Protein AF-A0A2U2HE05-F1 (afdb_monomer_lite)

Organism: NCBI:txid1524097

Foldseek 3Di:
DDDDPDPPPPPPPDDDDPVNVVVVVVCVVCVVVVVVVVVVVCVPVVDDDDVVVVVVCVVPDDDDDPDDDD

Radius of gyration: 23.66 Å; chains: 1; bounding box: 42×51×50 Å

Sequence (70 aa):
MNPKPAKYRINRAAYASEFDQFLGDYLDEHPEVEEDQRRGWYIWWDHRVDLDELDKQRQDAVPVKPYYYE

pLDDT: mean 81.53, std 14.14, range [41.34, 97.38]

Secondary structure (DSSP, 8-state):
-PPPPP-----S-S---HHHHHHHHHHHH-THHHHHHHHHHHHHHT----HHHHHHHHHSPPP--SS---

Structure (mmCIF, N/CA/C/O backbone):
data_AF-A0A2U2HE05-F1
#
_entry.id   AF-A0A2U2HE05-F1
#
loop_
_atom_site.group_PDB
_atom_site.id
_atom_site.type_symbol
_atom_site.label_atom_id
_atom_site.label_alt_id
_atom_site.label_comp_id
_atom_site.label_asym_id
_atom_site.label_entity_id
_atom_site.label_seq_id
_atom_site.pdbx_PDB_ins_code
_atom_site.Cartn_x
_atom_site.Cartn_y
_atom_site.Cartn_z
_atom_site.occupancy
_atom_site.B_iso_or_equiv
_atom_site.auth_seq_id
_atom_site.auth_comp_id
_atom_site.auth_asym_id
_atom_site.auth_atom_id
_atom_site.pdbx_PDB_model_num
ATOM 1 N N . MET A 1 1 ? -3.329 44.887 -17.035 1.00 41.34 1 MET A N 1
ATOM 2 C CA . MET A 1 1 ? -2.701 43.794 -17.809 1.00 41.34 1 MET A CA 1
ATOM 3 C C . MET A 1 1 ? -2.016 42.885 -16.796 1.00 41.34 1 MET A C 1
ATOM 5 O O . MET A 1 1 ? -0.916 43.196 -16.369 1.00 41.34 1 MET A O 1
ATOM 9 N N . ASN A 1 2 ? -2.715 41.863 -16.291 1.00 45.97 2 ASN A N 1
ATOM 10 C CA . ASN A 1 2 ? -2.158 40.967 -15.270 1.00 45.97 2 ASN A CA 1
ATOM 11 C C . ASN A 1 2 ? -1.307 39.889 -15.954 1.00 45.97 2 ASN A C 1
ATOM 13 O O . ASN A 1 2 ? -1.835 39.206 -16.839 1.00 45.97 2 ASN A O 1
ATOM 17 N N . PRO A 1 3 ? -0.024 39.712 -15.591 1.00 54.31 3 PRO A N 1
ATOM 18 C CA . PRO A 1 3 ? 0.758 38.608 -16.123 1.00 54.31 3 PRO A CA 1
ATOM 19 C C . PRO A 1 3 ? 0.170 37.290 -15.603 1.00 54.31 3 PRO A C 1
ATOM 21 O O . PRO A 1 3 ? -0.059 37.121 -14.406 1.00 54.31 3 PRO A O 1
ATOM 24 N N . LYS A 1 4 ? -0.125 36.364 -16.522 1.00 54.59 4 LYS A N 1
ATOM 25 C CA . LYS A 1 4 ? -0.580 35.007 -16.182 1.00 54.59 4 LYS A CA 1
ATOM 26 C C . LYS A 1 4 ? 0.490 34.329 -15.307 1.00 54.59 4 LYS A C 1
ATOM 28 O O . LYS A 1 4 ? 1.671 34.479 -15.625 1.00 54.59 4 LYS A O 1
ATOM 33 N N . PRO A 1 5 ? 0.118 33.579 -14.251 1.00 58.25 5 PRO A N 1
ATOM 34 C CA . PRO A 1 5 ? 1.100 32.932 -13.390 1.00 58.25 5 PRO A CA 1
ATOM 35 C C . PRO A 1 5 ? 1.923 31.932 -14.207 1.00 58.25 5 PRO A C 1
ATOM 37 O O . PRO A 1 5 ? 1.372 31.119 -14.958 1.00 58.25 5 PRO A O 1
ATOM 40 N N . ALA A 1 6 ? 3.248 32.032 -14.093 1.00 63.50 6 ALA A N 1
ATOM 41 C CA . ALA A 1 6 ? 4.179 31.132 -14.752 1.00 63.50 6 ALA A CA 1
ATOM 42 C C . ALA A 1 6 ? 3.847 29.686 -14.360 1.00 63.50 6 ALA A C 1
ATOM 44 O O . ALA A 1 6 ? 3.790 29.345 -13.179 1.00 63.50 6 ALA A O 1
ATOM 45 N N . LYS A 1 7 ? 3.593 28.833 -15.356 1.00 60.78 7 LYS A N 1
ATOM 46 C CA . LYS A 1 7 ? 3.377 27.404 -15.125 1.00 60.78 7 LYS A CA 1
ATOM 47 C C . LYS A 1 7 ? 4.687 26.820 -14.596 1.00 60.78 7 LYS A C 1
ATOM 49 O O . LYS A 1 7 ? 5.663 26.775 -15.343 1.00 60.78 7 LYS A O 1
ATOM 54 N N . TYR A 1 8 ? 4.705 26.371 -13.341 1.00 57.00 8 TYR A N 1
ATOM 55 C CA . TYR A 1 8 ? 5.793 25.558 -12.802 1.00 57.00 8 TYR A CA 1
ATOM 56 C C . TYR A 1 8 ? 5.898 24.284 -13.644 1.00 57.00 8 TYR A C 1
ATOM 58 O O . TYR A 1 8 ? 5.117 23.348 -13.489 1.00 57.00 8 TYR A O 1
ATOM 66 N N . ARG A 1 9 ? 6.839 24.258 -14.589 1.00 58.94 9 ARG A N 1
ATOM 67 C CA . ARG A 1 9 ? 7.271 23.010 -15.209 1.00 58.94 9 ARG A CA 1
ATOM 68 C C . ARG A 1 9 ? 8.237 22.394 -14.215 1.00 58.94 9 ARG A C 1
ATOM 70 O O . ARG A 1 9 ? 9.357 22.877 -14.082 1.00 58.94 9 ARG A O 1
ATOM 77 N N . ILE A 1 10 ? 7.791 21.373 -13.488 1.00 59.44 10 ILE A N 1
ATOM 78 C CA . ILE A 1 10 ? 8.711 20.491 -12.774 1.00 59.44 10 ILE A CA 1
ATOM 79 C C . ILE A 1 10 ? 9.616 19.923 -13.868 1.00 59.44 10 ILE A C 1
ATOM 81 O O . ILE A 1 10 ? 9.167 19.139 -14.706 1.00 59.44 10 ILE A O 1
ATOM 85 N N . ASN A 1 11 ? 10.853 20.414 -13.953 1.00 56.25 11 ASN A N 1
ATOM 86 C CA . ASN A 1 11 ? 11.864 19.813 -14.806 1.00 56.25 11 ASN A CA 1
ATOM 87 C C . ASN A 1 11 ? 12.084 18.405 -14.257 1.00 56.25 11 ASN A C 1
ATOM 89 O O . ASN A 1 11 ? 12.812 18.217 -13.292 1.00 56.25 11 ASN A O 1
ATOM 93 N N . ARG A 1 12 ? 11.415 17.420 -14.860 1.00 57.28 12 ARG A N 1
ATOM 94 C CA . ARG A 1 12 ? 11.570 15.996 -14.538 1.00 57.28 12 ARG A CA 1
ATOM 95 C C . ARG A 1 12 ? 12.965 15.468 -14.904 1.00 57.28 12 ARG A C 1
ATOM 97 O O . ARG A 1 12 ? 13.284 14.342 -14.577 1.00 57.28 12 ARG A O 1
ATOM 104 N N . ALA A 1 13 ? 13.809 16.304 -15.516 1.00 56.78 13 ALA A N 1
ATOM 105 C CA . ALA A 1 13 ? 15.246 16.088 -15.680 1.00 56.78 13 ALA A CA 1
ATOM 106 C C . ALA A 1 13 ? 16.047 16.340 -14.379 1.00 56.78 13 ALA A C 1
ATOM 108 O O . ALA A 1 13 ? 17.204 16.752 -14.429 1.00 56.78 13 ALA A O 1
ATOM 109 N N . ALA A 1 14 ? 15.424 16.156 -13.213 1.00 69.50 14 ALA A N 1
ATOM 110 C CA . ALA A 1 14 ? 16.141 15.964 -11.960 1.00 69.50 14 ALA A CA 1
ATOM 111 C C . ALA A 1 14 ? 16.666 14.518 -11.922 1.00 69.50 14 ALA A C 1
ATOM 113 O O . ALA A 1 14 ? 16.123 13.655 -12.608 1.00 69.50 14 ALA A O 1
ATOM 114 N N . TYR A 1 15 ? 17.739 14.276 -11.167 1.00 79.38 15 TYR A N 1
ATOM 115 C CA . TYR A 1 15 ? 18.358 12.956 -11.008 1.00 79.38 15 TYR A CA 1
ATOM 116 C C . TYR A 1 15 ? 17.306 11.845 -10.836 1.00 79.38 15 TYR A C 1
ATOM 118 O O . TYR A 1 15 ? 16.471 11.929 -9.936 1.00 79.38 15 TYR A O 1
ATOM 126 N N . ALA A 1 16 ? 17.362 10.831 -11.701 1.00 79.88 16 ALA A N 1
ATOM 127 C CA . ALA A 1 16 ? 16.625 9.584 -11.547 1.00 79.88 16 ALA A CA 1
ATOM 128 C C . ALA A 1 16 ? 17.579 8.554 -10.945 1.00 79.88 16 ALA A C 1
ATOM 130 O O . ALA A 1 16 ? 18.703 8.400 -11.432 1.00 79.88 16 ALA A O 1
ATOM 131 N N . SER A 1 17 ? 17.152 7.887 -9.876 1.00 90.88 17 SER A N 1
ATOM 132 C CA . SER A 1 17 ? 17.945 6.819 -9.277 1.00 90.88 17 SER A CA 1
ATOM 133 C C . SER A 1 17 ? 17.923 5.564 -10.1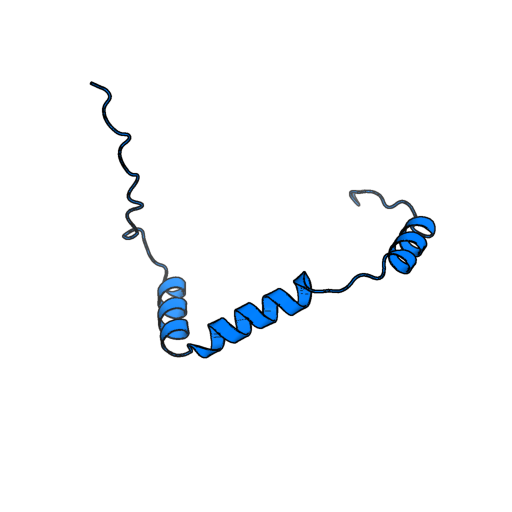56 1.00 90.88 17 SER A C 1
ATOM 135 O O . SER A 1 17 ? 17.038 5.395 -10.995 1.00 90.88 17 SER A O 1
ATOM 137 N N . GLU A 1 18 ? 18.872 4.652 -9.941 1.00 92.31 18 GLU A N 1
ATOM 138 C CA . GLU A 1 18 ? 18.859 3.329 -10.590 1.00 92.31 18 GLU A CA 1
ATOM 139 C C . GLU A 1 18 ? 17.562 2.562 -10.275 1.00 92.31 18 GLU A C 1
ATOM 141 O O . GLU A 1 18 ? 17.046 1.837 -11.119 1.00 92.31 18 GLU A O 1
ATOM 146 N N . PHE A 1 19 ? 16.985 2.782 -9.088 1.00 93.88 19 PHE A N 1
ATOM 147 C CA . PHE A 1 19 ? 15.704 2.196 -8.695 1.00 93.88 19 PHE A CA 1
ATOM 148 C C . PHE A 1 19 ? 14.529 2.763 -9.490 1.00 93.88 19 PHE A C 1
ATOM 150 O O . PHE A 1 19 ? 13.635 2.007 -9.855 1.00 93.88 19 PHE A O 1
ATOM 157 N N . ASP A 1 20 ? 14.525 4.067 -9.780 1.00 91.38 20 ASP A N 1
ATOM 158 C CA . ASP A 1 20 ? 13.464 4.680 -10.588 1.00 91.38 20 ASP A CA 1
ATOM 159 C C . ASP A 1 20 ? 13.474 4.130 -12.017 1.00 91.38 20 ASP A C 1
ATOM 161 O O . ASP A 1 20 ? 12.415 3.875 -12.587 1.00 91.38 20 ASP A O 1
ATOM 165 N N . GLN A 1 21 ? 14.668 3.934 -12.584 1.00 92.06 21 GLN A N 1
ATOM 166 C CA . GLN A 1 21 ? 14.837 3.339 -13.911 1.00 92.06 21 GLN A CA 1
ATOM 167 C C . GLN A 1 21 ? 14.370 1.884 -13.912 1.00 92.06 21 GLN A C 1
ATOM 169 O O . GLN A 1 21 ? 13.511 1.525 -14.708 1.00 92.06 21 GLN A O 1
ATOM 174 N N . PHE A 1 22 ? 14.848 1.089 -12.951 1.00 95.44 22 PHE A N 1
ATOM 175 C CA . PHE A 1 22 ? 14.442 -0.305 -12.792 1.00 95.44 22 PHE A CA 1
ATOM 176 C C . PHE A 1 22 ? 12.924 -0.466 -12.646 1.00 95.44 22 PHE A C 1
ATOM 178 O O . PHE A 1 22 ? 12.329 -1.318 -13.296 1.00 95.44 22 PHE A O 1
ATOM 185 N N . LEU A 1 23 ? 12.285 0.345 -11.797 1.00 93.69 23 LEU A N 1
ATOM 186 C CA . LEU A 1 23 ? 10.838 0.278 -11.596 1.00 93.69 23 LEU A CA 1
ATOM 187 C C . LEU A 1 23 ? 10.070 0.681 -12.857 1.00 93.69 23 LEU A C 1
ATOM 189 O O . LEU A 1 23 ? 9.024 0.098 -13.125 1.00 93.69 23 LEU A O 1
ATOM 193 N N . GLY A 1 24 ? 10.574 1.658 -13.615 1.00 92.75 24 GLY A N 1
ATOM 194 C CA . GLY A 1 24 ? 10.001 2.038 -14.904 1.00 92.75 24 GLY A CA 1
ATOM 195 C C . GLY A 1 24 ? 10.027 0.876 -15.892 1.00 92.75 24 GLY A C 1
ATOM 196 O O . GLY A 1 24 ? 8.970 0.455 -16.353 1.00 92.75 24 GLY A O 1
ATOM 197 N N . ASP A 1 25 ? 11.214 0.315 -16.128 1.00 95.44 25 ASP A N 1
ATOM 198 C CA . ASP A 1 25 ? 11.409 -0.800 -17.060 1.00 95.44 25 ASP A CA 1
ATOM 199 C C . ASP A 1 25 ? 10.566 -2.021 -16.650 1.00 95.44 25 ASP A C 1
ATOM 201 O O . ASP A 1 25 ? 9.888 -2.628 -17.476 1.00 95.44 25 ASP A O 1
ATOM 205 N N . TYR A 1 26 ? 10.527 -2.340 -15.353 1.00 95.69 26 TYR A N 1
ATOM 206 C CA . TYR A 1 26 ? 9.719 -3.440 -14.828 1.00 95.69 26 TYR A CA 1
ATOM 207 C C . TYR A 1 26 ? 8.217 -3.238 -15.067 1.00 95.69 26 TYR A C 1
ATOM 209 O O . TYR A 1 26 ? 7.524 -4.176 -15.451 1.00 95.69 26 TYR A O 1
ATOM 217 N N . LEU A 1 27 ? 7.691 -2.030 -14.847 1.00 94.44 27 LEU A N 1
ATOM 218 C CA . LEU A 1 27 ? 6.271 -1.749 -15.074 1.00 94.44 27 LEU A CA 1
ATOM 219 C C . LEU A 1 27 ? 5.909 -1.742 -16.566 1.00 94.44 27 LEU A C 1
ATOM 221 O O . LEU A 1 27 ? 4.797 -2.139 -16.910 1.00 94.44 27 LEU A O 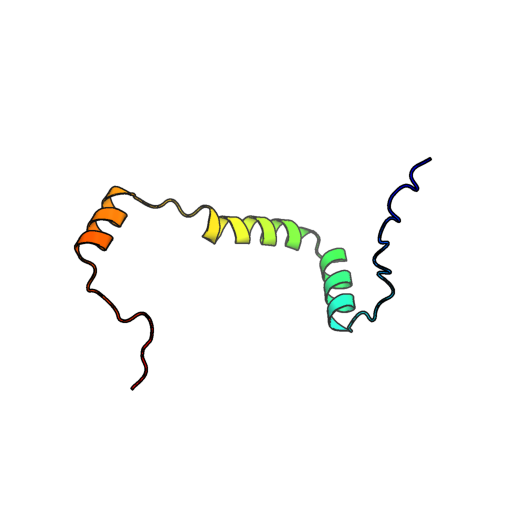1
ATOM 225 N N . ASP A 1 28 ? 6.837 -1.341 -17.439 1.00 95.00 28 ASP A N 1
ATOM 226 C CA . ASP A 1 28 ? 6.657 -1.404 -18.893 1.00 95.00 28 ASP A CA 1
ATOM 227 C C . ASP A 1 28 ? 6.625 -2.861 -19.399 1.00 95.00 28 ASP A C 1
ATOM 229 O O . ASP A 1 28 ? 5.846 -3.192 -20.297 1.00 95.00 28 ASP A O 1
ATOM 233 N N . GLU A 1 29 ? 7.437 -3.745 -18.809 1.00 97.38 29 GLU A N 1
ATOM 234 C CA . GLU A 1 29 ? 7.465 -5.179 -19.133 1.00 97.38 29 GLU A CA 1
ATOM 235 C C . G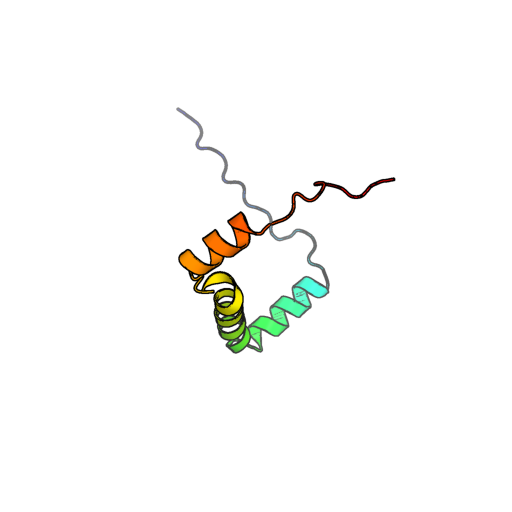LU A 1 29 ? 6.285 -5.966 -18.530 1.00 97.38 29 GLU A C 1
ATOM 237 O O . GLU A 1 29 ? 5.881 -6.983 -19.099 1.00 97.38 29 GLU A O 1
ATOM 242 N N . HIS A 1 30 ? 5.708 -5.490 -17.419 1.00 96.06 30 HIS A N 1
ATOM 243 C CA . HIS A 1 30 ? 4.679 -6.187 -16.636 1.00 96.06 30 HIS A CA 1
ATOM 244 C C . HIS A 1 30 ? 3.385 -5.367 -16.452 1.00 96.06 30 HIS A C 1
ATOM 246 O O . HIS A 1 30 ? 3.056 -4.953 -15.331 1.00 96.06 30 HIS A O 1
ATOM 252 N N . PRO A 1 31 ? 2.588 -5.146 -17.515 1.00 93.12 31 PRO A N 1
ATOM 253 C CA . PRO A 1 31 ? 1.355 -4.359 -17.431 1.00 93.12 31 PRO A CA 1
ATOM 254 C C . PRO A 1 31 ? 0.296 -4.960 -16.484 1.00 93.12 31 PRO A C 1
ATOM 256 O O . PRO A 1 31 ? -0.562 -4.234 -15.979 1.00 93.12 31 PRO A O 1
ATOM 259 N N . GLU A 1 32 ? 0.353 -6.265 -16.192 1.00 95.25 32 GLU A N 1
ATOM 260 C CA . GLU A 1 32 ? -0.511 -6.931 -15.209 1.00 95.25 32 GLU A CA 1
ATOM 261 C C . GLU A 1 32 ? -0.359 -6.356 -13.794 1.00 95.25 32 GLU A C 1
ATOM 263 O O . GLU A 1 32 ? -1.321 -6.321 -13.025 1.00 95.25 32 GLU A O 1
ATOM 268 N N . VAL A 1 33 ? 0.820 -5.822 -13.461 1.00 93.88 33 VAL A N 1
ATOM 269 C CA . VAL A 1 33 ? 1.123 -5.289 -12.128 1.00 93.88 33 VAL A CA 1
ATOM 270 C C . VAL A 1 33 ? 0.228 -4.098 -11.786 1.00 93.88 33 VAL A C 1
ATOM 272 O O . VAL A 1 33 ? -0.089 -3.887 -10.615 1.00 93.88 33 VAL A O 1
ATOM 275 N N . GLU A 1 34 ? -0.247 -3.328 -12.768 1.00 90.56 34 GLU A N 1
ATOM 276 C CA . GLU A 1 34 ? -1.227 -2.271 -12.504 1.00 90.56 34 GLU A CA 1
ATOM 277 C C . GLU A 1 34 ? -2.562 -2.823 -11.995 1.00 90.56 34 GLU A C 1
ATOM 279 O O . GLU A 1 34 ? -3.183 -2.242 -11.099 1.00 90.56 34 GLU A O 1
ATOM 284 N N . GLU A 1 35 ? -3.033 -3.934 -12.564 1.00 90.69 35 GLU A N 1
ATOM 285 C CA . GLU A 1 35 ? -4.261 -4.576 -12.105 1.00 90.69 35 GLU A CA 1
ATOM 286 C 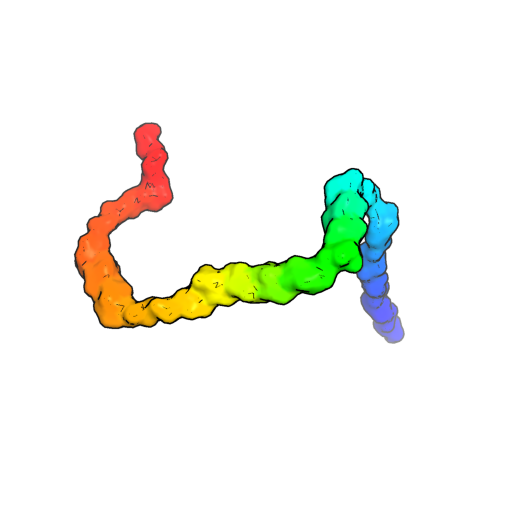C . GLU A 1 35 ? -4.087 -5.129 -10.696 1.00 90.69 35 GLU A C 1
ATOM 288 O O . GLU A 1 35 ? -4.959 -4.932 -9.849 1.00 90.69 35 GLU A O 1
ATOM 293 N N . ASP A 1 36 ? -2.949 -5.760 -10.428 1.00 91.00 36 ASP A N 1
ATOM 294 C CA . ASP A 1 36 ? -2.586 -6.286 -9.117 1.00 91.00 36 ASP A CA 1
ATOM 295 C C . ASP A 1 36 ? -2.498 -5.176 -8.066 1.00 91.00 36 ASP A C 1
ATOM 297 O O . ASP A 1 36 ? -3.050 -5.327 -6.976 1.00 91.00 36 ASP A O 1
ATOM 301 N N . GLN A 1 37 ? -1.902 -4.027 -8.402 1.00 89.56 37 GLN A N 1
ATOM 302 C CA . GLN A 1 37 ? -1.866 -2.850 -7.531 1.00 89.56 37 GLN A CA 1
ATOM 303 C C . GLN A 1 37 ? -3.274 -2.347 -7.205 1.00 89.56 37 GLN A C 1
ATOM 305 O O . GLN A 1 37 ? -3.594 -2.120 -6.034 1.00 89.56 37 GLN A O 1
ATOM 310 N N . ARG A 1 38 ? -4.145 -2.225 -8.218 1.00 87.94 38 ARG A N 1
ATOM 311 C CA . ARG A 1 38 ? -5.546 -1.825 -8.012 1.00 87.94 38 ARG A CA 1
ATOM 312 C C . ARG A 1 38 ? -6.266 -2.814 -7.101 1.00 87.94 38 ARG A C 1
ATOM 314 O O . ARG A 1 38 ? -6.883 -2.395 -6.125 1.00 87.94 38 ARG A O 1
ATOM 321 N N . ARG A 1 39 ? -6.157 -4.119 -7.373 1.00 88.19 39 ARG A N 1
ATOM 322 C CA . ARG A 1 39 ? -6.746 -5.172 -6.528 1.00 88.19 39 ARG A CA 1
ATOM 323 C C . ARG A 1 39 ? -6.213 -5.098 -5.098 1.00 88.19 39 ARG A C 1
ATOM 325 O O . ARG A 1 39 ? -7.005 -5.154 -4.163 1.00 88.19 39 ARG A O 1
ATOM 332 N N . GLY A 1 40 ? -4.905 -4.909 -4.933 1.00 87.19 40 GLY A N 1
ATOM 333 C CA . GLY A 1 40 ? -4.242 -4.770 -3.640 1.00 87.19 40 GLY A CA 1
ATOM 334 C C . GLY A 1 40 ? -4.776 -3.602 -2.812 1.00 87.19 40 GLY A C 1
ATOM 335 O O . GLY A 1 40 ? -5.018 -3.765 -1.618 1.00 87.19 40 GLY A O 1
ATOM 336 N N . TRP A 1 41 ? -5.040 -2.448 -3.433 1.00 85.75 41 TRP A N 1
ATOM 337 C CA . TRP A 1 41 ? -5.671 -1.321 -2.741 1.00 85.75 41 TRP A CA 1
ATOM 338 C C . TRP A 1 41 ? -7.052 -1.690 -2.197 1.00 85.75 41 TRP A C 1
ATOM 340 O O . TRP A 1 41 ? -7.348 -1.415 -1.035 1.00 85.75 41 TRP A O 1
ATOM 350 N N . TYR A 1 42 ? -7.880 -2.370 -2.985 1.00 83.50 42 TYR A N 1
ATOM 351 C CA . TYR A 1 42 ? -9.221 -2.740 -2.534 1.00 83.50 42 TYR A CA 1
ATOM 352 C C . TYR A 1 42 ? -9.228 -3.750 -1.380 1.00 83.50 42 TYR A C 1
ATOM 354 O O . TYR A 1 42 ? -10.151 -3.708 -0.577 1.00 83.50 42 TYR A O 1
ATOM 362 N N . ILE A 1 43 ? -8.199 -4.594 -1.221 1.00 83.44 43 ILE A N 1
ATOM 363 C CA . ILE A 1 43 ? -8.129 -5.557 -0.102 1.00 83.44 43 ILE A CA 1
ATOM 364 C C . ILE A 1 43 ? -8.231 -4.853 1.256 1.00 83.44 43 ILE A C 1
ATOM 366 O O . ILE A 1 43 ? -8.938 -5.325 2.144 1.00 83.44 43 ILE A O 1
ATOM 370 N N . TRP A 1 44 ? -7.523 -3.736 1.422 1.00 70.44 44 TRP A N 1
ATOM 371 C CA . TRP A 1 44 ? -7.531 -2.997 2.684 1.00 70.44 44 TRP A CA 1
ATOM 372 C C . TRP A 1 44 ? -8.621 -1.925 2.723 1.00 70.44 44 TRP A C 1
ATOM 374 O O . TRP A 1 44 ? -9.266 -1.732 3.751 1.00 70.44 44 TRP A O 1
ATOM 384 N N . TRP A 1 45 ? -8.845 -1.230 1.605 1.00 75.44 45 TRP A N 1
ATOM 385 C CA . TRP A 1 45 ? -9.736 -0.070 1.580 1.00 75.44 45 TRP A CA 1
ATOM 386 C C . TRP A 1 45 ? -11.221 -0.417 1.395 1.00 75.44 45 TRP A C 1
ATOM 388 O O . TRP A 1 45 ? -12.059 0.370 1.821 1.00 75.44 45 TRP A O 1
ATOM 398 N N . ASP A 1 46 ? -11.563 -1.577 0.822 1.00 76.62 46 ASP A N 1
ATOM 399 C CA . ASP A 1 46 ? -12.956 -2.054 0.682 1.00 76.62 46 ASP A CA 1
ATOM 400 C C . ASP A 1 46 ? -13.379 -2.989 1.832 1.00 76.62 46 ASP A C 1
ATOM 402 O O . ASP A 1 46 ? -14.342 -3.754 1.736 1.00 76.62 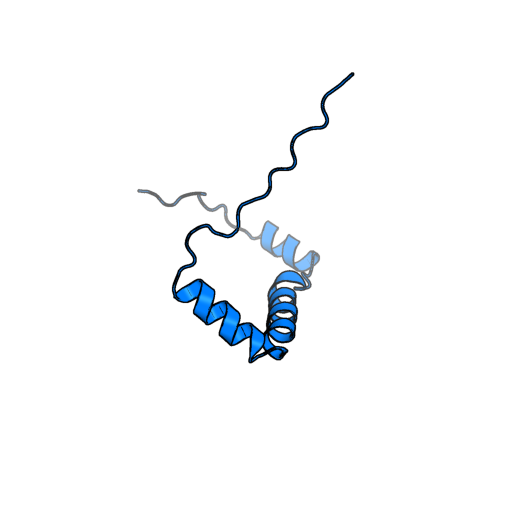46 ASP A O 1
ATOM 406 N N . HIS A 1 47 ? -12.651 -2.962 2.951 1.00 76.31 47 HIS A N 1
ATOM 407 C CA . HIS A 1 47 ? -12.997 -3.771 4.109 1.00 76.31 47 HIS A CA 1
ATOM 408 C C . HIS A 1 47 ? -14.355 -3.333 4.683 1.00 76.31 47 HIS A C 1
ATOM 410 O O . HIS A 1 47 ? -14.492 -2.254 5.265 1.00 76.31 47 HIS A O 1
ATOM 416 N N . ARG A 1 48 ? -15.376 -4.185 4.529 1.00 78.75 48 ARG A N 1
ATOM 417 C CA . ARG A 1 48 ? -16.693 -3.963 5.133 1.00 78.75 48 ARG A CA 1
ATOM 418 C C . ARG A 1 48 ? -16.599 -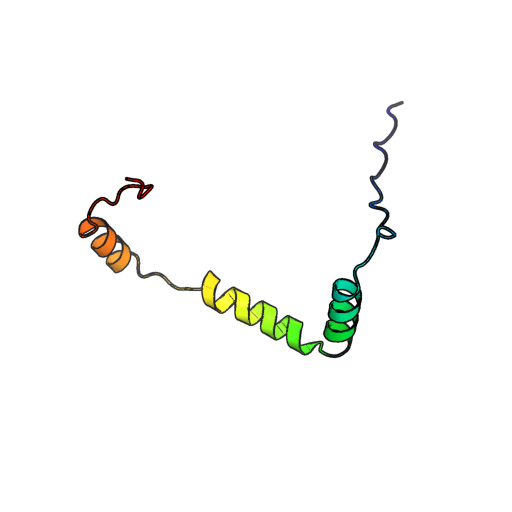4.133 6.642 1.00 78.75 48 ARG A C 1
ATOM 420 O O . ARG A 1 48 ? -16.339 -5.229 7.127 1.00 78.75 48 ARG A O 1
ATOM 427 N N . VAL A 1 49 ? -16.867 -3.051 7.362 1.00 82.00 49 VAL A N 1
ATOM 428 C CA . VAL A 1 49 ? -16.942 -3.046 8.823 1.00 82.00 49 VAL A CA 1
ATOM 429 C C . VAL A 1 49 ? -18.392 -3.248 9.252 1.00 82.00 49 VAL A C 1
ATOM 431 O O . VAL A 1 49 ? -19.280 -2.531 8.788 1.00 82.00 49 VAL A O 1
ATOM 434 N N . ASP A 1 50 ? -18.630 -4.209 10.142 1.00 88.94 50 ASP A N 1
ATOM 435 C CA . ASP A 1 50 ? -19.895 -4.321 10.867 1.00 88.94 50 ASP A CA 1
ATOM 436 C C . ASP A 1 50 ? -19.930 -3.240 11.957 1.00 88.94 50 ASP A C 1
ATOM 438 O O . ASP A 1 50 ? -19.098 -3.225 12.867 1.00 88.94 50 ASP A O 1
ATOM 442 N N . LEU A 1 51 ? -20.861 -2.294 11.824 1.00 88.19 51 LEU A N 1
ATOM 443 C CA . LEU A 1 51 ? -20.962 -1.143 12.718 1.00 88.19 51 LEU A CA 1
ATOM 444 C C . LEU A 1 51 ? -21.444 -1.533 14.119 1.00 88.19 51 LEU A C 1
ATOM 446 O O . LEU A 1 51 ? -20.996 -0.924 15.089 1.00 88.19 51 LEU A O 1
ATOM 450 N N . ASP A 1 52 ? -22.296 -2.555 14.236 1.00 91.94 52 ASP A N 1
ATOM 451 C CA . ASP A 1 52 ? -22.802 -3.014 15.532 1.00 91.94 52 ASP A CA 1
ATOM 452 C C . ASP A 1 52 ? -21.685 -3.705 16.322 1.00 91.94 52 ASP A C 1
ATOM 454 O O . ASP A 1 52 ? -21.549 -3.525 17.534 1.00 91.94 52 ASP A O 1
ATOM 458 N N . GLU A 1 53 ? -20.855 -4.482 15.628 1.00 90.56 53 GLU A N 1
ATOM 459 C CA . GLU A 1 53 ? -19.677 -5.114 16.219 1.00 90.56 53 GLU A CA 1
ATOM 460 C C . GLU A 1 53 ? -18.605 -4.078 16.589 1.00 90.56 53 GLU A C 1
ATOM 462 O O . GLU A 1 53 ? -18.026 -4.140 17.675 1.00 90.56 53 GLU A O 1
ATOM 467 N N . LEU A 1 54 ? -18.389 -3.071 15.737 1.00 89.44 54 LEU A N 1
ATOM 468 C CA . LEU A 1 54 ? -17.466 -1.972 16.021 1.00 89.44 54 LEU A CA 1
ATOM 469 C C . LEU A 1 54 ? -17.877 -1.187 17.274 1.00 89.44 54 LEU A C 1
ATOM 471 O O . LEU A 1 54 ? -17.021 -0.816 18.080 1.00 89.44 54 LEU A O 1
ATOM 475 N N . ASP A 1 55 ? -19.171 -0.928 17.456 1.00 92.00 55 ASP A N 1
ATOM 476 C CA . ASP A 1 55 ? -19.662 -0.209 18.629 1.00 92.00 55 ASP A CA 1
ATOM 477 C C . ASP A 1 55 ? -19.528 -1.031 19.916 1.00 92.00 55 ASP A C 1
ATOM 479 O O . ASP A 1 55 ? -19.145 -0.470 20.944 1.00 92.00 55 ASP A O 1
ATOM 483 N N . LYS A 1 56 ? -19.727 -2.355 19.870 1.00 92.38 56 LYS A N 1
ATOM 484 C CA . LYS A 1 56 ? -19.427 -3.238 21.014 1.00 92.38 56 LYS A CA 1
ATOM 485 C C . LYS A 1 56 ? -17.946 -3.201 21.377 1.00 92.38 56 LYS A C 1
ATOM 487 O O . LYS A 1 56 ? -17.602 -2.971 22.532 1.00 92.38 56 LYS A O 1
ATOM 492 N N . GLN A 1 57 ? -17.063 -3.316 20.385 1.00 91.44 57 GLN A N 1
ATOM 493 C CA . GLN A 1 57 ? -15.615 -3.239 20.606 1.00 91.44 57 GLN A CA 1
ATOM 494 C C . GLN A 1 57 ? -15.194 -1.907 21.234 1.00 91.44 57 GLN A C 1
ATOM 496 O O . GLN A 1 57 ? -14.306 -1.881 22.084 1.00 91.44 57 GLN A O 1
ATOM 501 N N . ARG A 1 58 ? -15.839 -0.796 20.854 1.00 88.38 58 ARG A N 1
ATOM 502 C CA . ARG A 1 58 ? -15.607 0.518 21.476 1.00 88.38 58 ARG A CA 1
ATOM 503 C C . ARG A 1 58 ? -16.089 0.581 22.922 1.00 88.38 58 ARG A C 1
ATOM 505 O O . ARG A 1 58 ? -15.439 1.239 23.727 1.00 88.38 58 ARG A O 1
ATOM 512 N N . GLN A 1 59 ? -17.214 -0.057 23.241 1.00 91.56 59 GLN A N 1
ATOM 513 C CA . GLN A 1 59 ? -17.748 -0.108 24.606 1.00 91.56 59 GLN A CA 1
ATOM 514 C C . GLN A 1 59 ? -16.868 -0.953 25.534 1.00 91.56 59 GLN A C 1
ATOM 516 O O . GLN A 1 59 ? -16.669 -0.574 26.687 1.00 91.56 59 GLN A O 1
ATOM 521 N N . ASP A 1 60 ? -16.296 -2.040 25.016 1.00 90.75 60 ASP A N 1
ATOM 522 C CA . ASP A 1 60 ? -15.420 -2.948 25.766 1.00 90.75 60 ASP A CA 1
ATOM 523 C C . ASP A 1 60 ? -13.947 -2.485 25.808 1.00 90.75 60 ASP A C 1
ATOM 525 O O . ASP A 1 60 ? -13.112 -3.085 26.491 1.00 90.75 60 ASP A O 1
ATOM 529 N N . ALA A 1 61 ? -13.598 -1.417 25.083 1.00 89.62 61 ALA A N 1
ATOM 530 C CA . ALA A 1 61 ? -12.227 -0.935 24.980 1.00 89.62 61 ALA A CA 1
ATOM 531 C C . ALA A 1 61 ? -11.709 -0.358 26.309 1.00 89.62 61 ALA A C 1
ATOM 533 O O . ALA A 1 61 ? -12.278 0.566 26.893 1.00 89.62 61 ALA A O 1
ATOM 534 N N . VAL A 1 62 ? -10.550 -0.849 26.754 1.00 89.50 62 VAL A N 1
ATOM 535 C CA . VAL A 1 62 ? -9.835 -0.293 27.909 1.00 89.50 62 VAL A CA 1
ATOM 536 C C . VAL A 1 62 ? -9.035 0.941 27.465 1.00 89.50 62 VAL A C 1
ATOM 538 O O . VAL A 1 62 ? -8.317 0.860 26.467 1.00 89.50 62 VAL A O 1
ATOM 541 N N . PRO A 1 63 ? -9.094 2.077 28.189 1.00 86.81 63 PRO A N 1
ATOM 542 C CA . PRO A 1 63 ? -8.307 3.260 27.854 1.00 86.81 63 PRO A CA 1
ATOM 543 C C . PRO A 1 63 ? -6.805 2.959 27.832 1.00 86.81 63 PRO A C 1
ATOM 545 O O . PRO A 1 63 ? -6.226 2.548 28.839 1.00 86.81 63 PRO A O 1
ATOM 548 N N . VAL A 1 64 ? -6.165 3.204 26.688 1.00 83.06 64 VAL A N 1
ATOM 549 C CA . VAL A 1 64 ? -4.722 3.010 26.495 1.00 83.06 64 VAL A CA 1
ATOM 550 C C . VAL A 1 64 ? -4.030 4.370 26.468 1.00 83.06 64 VAL A C 1
ATOM 552 O O . VAL A 1 64 ? -4.557 5.337 25.915 1.00 83.06 64 VAL A O 1
ATOM 555 N N . LYS A 1 65 ? -2.838 4.471 27.066 1.00 85.75 65 LYS A N 1
ATOM 556 C CA . LYS A 1 65 ? -2.032 5.694 26.965 1.00 85.75 65 LYS A CA 1
ATOM 557 C C . LYS A 1 65 ? -1.627 5.915 25.498 1.00 85.75 65 LYS A C 1
ATOM 559 O O . LYS A 1 65 ? -1.191 4.959 24.860 1.00 85.75 65 LYS A O 1
ATOM 564 N N . PRO A 1 66 ? -1.704 7.151 24.970 1.00 82.75 66 PRO A N 1
ATOM 565 C CA . PRO A 1 66 ? -1.348 7.438 23.577 1.00 82.75 66 PRO A CA 1
ATOM 566 C C . PRO A 1 66 ? 0.138 7.207 23.281 1.00 82.75 66 PRO A C 1
ATOM 568 O O . PRO A 1 66 ? 0.506 6.982 22.134 1.00 82.75 66 PRO A O 1
ATOM 571 N N . TYR A 1 67 ? 0.980 7.228 24.315 1.00 84.81 67 TYR A N 1
ATOM 572 C CA . TYR A 1 67 ? 2.396 6.917 24.215 1.00 84.81 67 TYR A CA 1
ATOM 573 C C . TYR A 1 67 ? 2.830 6.095 25.427 1.00 84.81 67 TYR A C 1
ATOM 575 O O . TYR A 1 67 ? 2.520 6.446 26.570 1.00 84.81 67 TYR A O 1
ATOM 583 N N . TYR A 1 68 ? 3.552 5.008 25.167 1.00 73.75 68 TYR A N 1
ATOM 584 C CA . TYR A 1 68 ? 4.261 4.245 26.185 1.00 73.75 68 TYR A CA 1
ATOM 585 C C . TYR A 1 68 ? 5.681 4.788 26.281 1.00 73.75 68 TYR A C 1
ATOM 587 O O . TYR A 1 68 ? 6.551 4.417 25.500 1.00 73.75 68 TYR A O 1
ATOM 595 N N . TYR A 1 69 ? 5.889 5.684 27.236 1.00 78.88 69 TYR A N 1
ATOM 596 C CA . TYR A 1 69 ? 7.216 6.032 27.720 1.00 78.88 69 TYR A CA 1
ATOM 597 C C . TYR A 1 69 ? 7.220 5.856 29.240 1.00 78.88 69 TYR A C 1
ATOM 599 O O . TYR A 1 69 ? 6.210 6.147 29.894 1.00 78.88 69 TYR A O 1
ATOM 607 N N . GLU A 1 70 ? 8.328 5.328 29.755 1.00 67.69 70 GLU A N 1
ATOM 608 C CA . GLU A 1 70 ? 8.676 5.327 31.181 1.00 67.69 70 GLU A CA 1
ATOM 609 C C . GLU A 1 70 ? 9.384 6.631 31.556 1.00 67.69 70 GLU A C 1
ATOM 611 O O . GLU A 1 70 ? 10.179 7.130 30.724 1.00 67.69 70 GLU A O 1
#

InterPro domains:
  IPR021853 Protein of unknown function DUF3460 [PF11943] (15-70)